Protein AF-A0A2N7DHX9-F1 (afdb_monomer)

pLDDT: mean 79.98, std 13.66, range [49.16, 94.81]

Solvent-accessible surface area (backbone atoms only — not comparable to full-atom values): 4190 Å² total; per-residue (Å²): 145,75,87,75,44,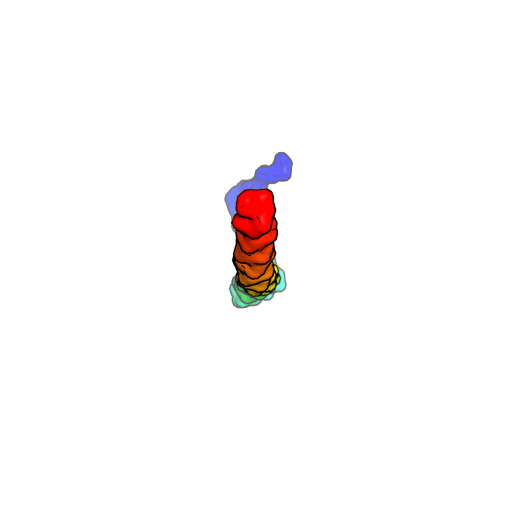75,66,54,54,51,50,51,50,53,49,46,32,67,76,59,28,72,77,44,46,61,52,51,55,50,53,55,52,53,52,56,48,51,54,53,50,52,56,47,53,52,50,54,52,49,51,54,52,50,54,54,52,51,54,53,51,56,52,57,55,51,53,64,64,64,71,77,113

Sequence (73 aa):
MFDIGFWEMLLISVLGLIILGPEKLPKAIRFTFDTTSKIKSMASNIQDELNKEIRIKELQGNIEIKEKNNSSK

Structure (mmCIF, N/CA/C/O backbone):
data_AF-A0A2N7DHX9-F1
#
_entry.id   AF-A0A2N7DHX9-F1
#
loop_
_atom_site.group_PDB
_atom_site.id
_atom_site.type_symbol
_atom_site.label_atom_id
_atom_site.label_alt_id
_atom_site.label_comp_id
_atom_site.label_asym_id
_atom_site.label_entity_id
_atom_site.label_seq_id
_atom_site.pdbx_PDB_ins_code
_atom_site.Cartn_x
_atom_site.Cartn_y
_atom_site.Cartn_z
_atom_site.occupancy
_atom_site.B_iso_or_equiv
_atom_site.auth_seq_id
_atom_site.auth_comp_id
_atom_site.auth_asym_id
_atom_site.auth_atom_id
_atom_site.pdbx_PDB_model_num
ATOM 1 N N . MET A 1 1 ? 17.294 17.207 1.107 1.00 60.19 1 MET A N 1
ATOM 2 C CA . MET A 1 1 ? 17.984 15.957 0.716 1.00 60.19 1 MET A CA 1
ATOM 3 C C . MET A 1 1 ? 16.942 14.968 0.202 1.00 60.19 1 MET A C 1
ATOM 5 O O . MET A 1 1 ? 16.723 13.926 0.797 1.00 60.19 1 MET A O 1
ATOM 9 N N . PHE A 1 2 ? 16.233 15.359 -0.852 1.00 60.06 2 PHE A N 1
ATOM 10 C CA . PHE A 1 2 ? 15.294 14.536 -1.618 1.00 60.06 2 PHE A CA 1
ATOM 11 C C . PHE A 1 2 ? 15.230 15.198 -2.992 1.00 60.06 2 PHE A C 1
ATOM 13 O O . PHE A 1 2 ? 14.205 15.729 -3.399 1.00 60.06 2 PHE A O 1
ATOM 20 N N . ASP A 1 3 ? 16.373 15.243 -3.669 1.00 79.75 3 ASP A N 1
ATOM 21 C CA . ASP A 1 3 ? 16.475 15.745 -5.038 1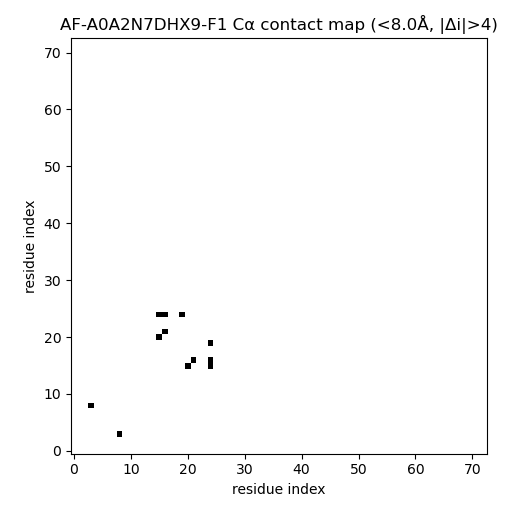.00 79.75 3 ASP A CA 1
ATOM 22 C C . ASP A 1 3 ? 16.062 14.650 -6.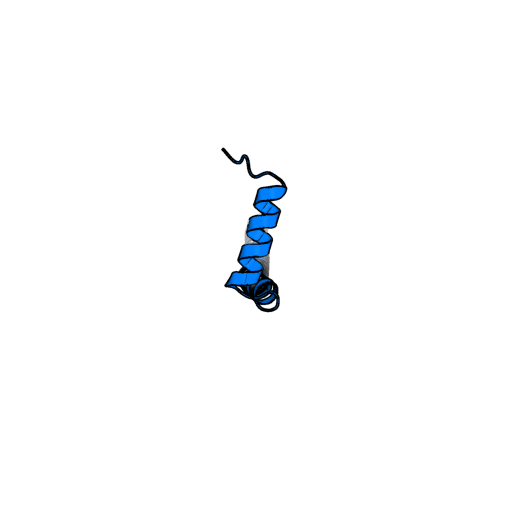029 1.00 79.75 3 ASP A C 1
ATOM 24 O O . ASP A 1 3 ? 16.695 14.492 -7.060 1.00 79.75 3 ASP A O 1
ATOM 28 N N . ILE A 1 4 ? 15.023 13.867 -5.695 1.00 82.62 4 ILE A N 1
ATOM 29 C CA . ILE A 1 4 ? 14.486 12.836 -6.584 1.00 82.62 4 ILE A CA 1
ATOM 30 C C . ILE A 1 4 ? 13.667 13.541 -7.664 1.00 82.62 4 ILE A C 1
ATOM 32 O O . ILE A 1 4 ? 12.523 13.955 -7.459 1.00 82.62 4 ILE A O 1
ATOM 36 N N . GLY A 1 5 ? 14.292 13.713 -8.820 1.00 91.19 5 GLY A N 1
ATOM 37 C CA . GLY A 1 5 ? 13.674 14.234 -10.021 1.00 91.19 5 GLY A CA 1
ATOM 38 C C . GLY A 1 5 ? 12.736 13.220 -10.674 1.00 91.19 5 GLY A C 1
ATOM 39 O O . GLY A 1 5 ? 12.741 12.020 -10.386 1.00 91.19 5 GLY A O 1
ATOM 40 N N . PHE A 1 6 ? 11.944 13.706 -11.633 1.00 92.75 6 PHE A N 1
ATOM 41 C CA . PHE A 1 6 ? 11.036 12.872 -12.427 1.00 92.75 6 PHE A CA 1
ATOM 42 C C . PHE A 1 6 ? 11.753 11.669 -13.068 1.00 92.75 6 PHE A C 1
ATOM 44 O O . PHE A 1 6 ? 11.207 10.567 -13.115 1.00 92.75 6 PHE A O 1
ATOM 51 N N . TRP A 1 7 ? 13.003 11.864 -13.498 1.00 94.75 7 TRP A N 1
ATOM 52 C CA . TRP A 1 7 ? 13.823 10.808 -14.090 1.00 94.75 7 TRP A CA 1
ATOM 53 C C . TRP A 1 7 ? 14.199 9.694 -13.114 1.00 94.75 7 TRP A C 1
ATOM 55 O O . TRP A 1 7 ? 14.150 8.524 -13.488 1.00 94.75 7 TRP A O 1
ATOM 65 N N . GLU A 1 8 ? 14.533 10.026 -11.870 1.00 91.75 8 GLU A N 1
ATOM 66 C CA . GLU A 1 8 ? 14.879 9.024 -10.859 1.00 91.75 8 GLU A CA 1
ATOM 67 C C . GLU A 1 8 ? 13.651 8.208 -10.452 1.00 91.75 8 GLU A C 1
ATOM 69 O O . GLU A 1 8 ? 13.738 6.986 -10.350 1.00 91.75 8 GLU A O 1
ATOM 74 N N . MET A 1 9 ? 12.479 8.844 -10.329 1.00 93.06 9 MET A N 1
ATOM 75 C CA . MET A 1 9 ? 11.208 8.135 -10.110 1.00 93.06 9 MET A CA 1
ATOM 76 C C . MET A 1 9 ? 10.907 7.135 -11.229 1.00 93.06 9 MET A C 1
ATOM 78 O O . MET A 1 9 ? 10.501 6.002 -10.962 1.00 93.06 9 MET A O 1
ATOM 82 N N . LEU A 1 10 ? 11.123 7.536 -12.484 1.00 94.50 10 LEU A N 1
ATOM 83 C CA . LEU A 1 10 ? 10.899 6.679 -13.646 1.00 94.50 10 LEU A CA 1
ATOM 84 C C . LEU A 1 10 ? 11.879 5.497 -13.645 1.00 94.50 10 LEU A C 1
ATOM 86 O O . LEU A 1 10 ? 11.456 4.354 -13.812 1.00 94.50 10 LEU A O 1
ATOM 90 N N . LEU A 1 11 ? 13.162 5.745 -13.362 1.00 94.75 11 LEU A N 1
ATOM 91 C CA . LEU A 1 11 ? 14.181 4.700 -13.253 1.00 94.75 11 LEU A CA 1
ATOM 92 C C . LEU A 1 11 ? 13.840 3.681 -12.155 1.00 94.75 11 LEU A C 1
ATOM 94 O O . LEU A 1 11 ? 13.880 2.477 -12.399 1.00 94.75 11 LEU A O 1
ATOM 98 N N . ILE A 1 12 ? 13.456 4.153 -10.966 1.00 93.00 12 ILE A N 1
ATOM 99 C CA . 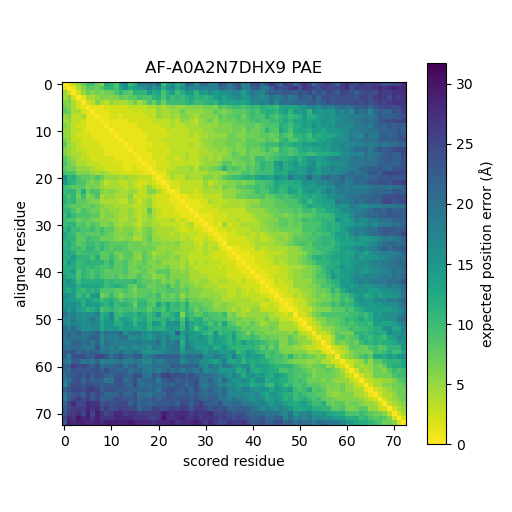ILE A 1 12 ? 13.050 3.296 -9.842 1.00 93.00 12 ILE A CA 1
ATOM 100 C C . ILE A 1 12 ? 11.809 2.478 -10.212 1.00 93.00 12 ILE A C 1
ATOM 102 O O . ILE A 1 12 ? 11.747 1.288 -9.905 1.00 93.00 12 ILE A O 1
ATOM 106 N N . SER A 1 13 ? 10.839 3.083 -10.905 1.00 92.19 13 SER A N 1
ATOM 107 C CA . SER A 1 13 ? 9.645 2.383 -11.383 1.00 92.19 13 SER A CA 1
ATOM 108 C C . SER A 1 13 ? 10.011 1.250 -12.344 1.00 92.19 13 SER A C 1
ATOM 110 O O . SER A 1 13 ? 9.605 0.109 -12.128 1.00 92.19 13 SER A O 1
ATOM 112 N N . VAL A 1 14 ? 10.854 1.521 -13.344 1.00 94.81 14 VAL A N 1
ATOM 113 C CA . VAL A 1 14 ? 11.328 0.508 -14.300 1.00 94.81 14 VAL A CA 1
ATOM 114 C C . VAL A 1 14 ? 12.096 -0.607 -13.590 1.00 94.81 14 VAL A C 1
ATOM 116 O O . VAL A 1 14 ? 11.817 -1.782 -13.819 1.00 94.81 14 VAL A O 1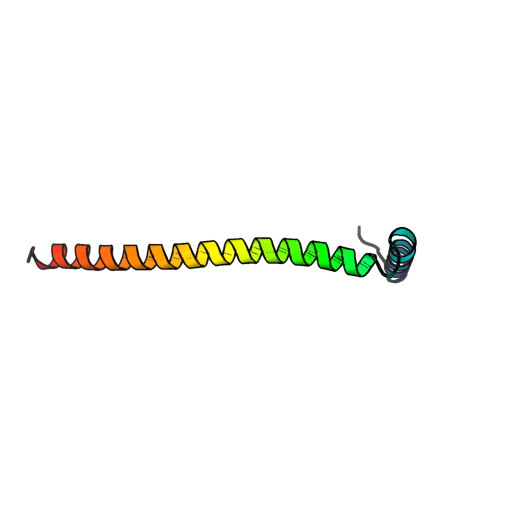
ATOM 119 N N . LEU A 1 15 ? 13.016 -0.265 -12.685 1.00 94.25 15 LEU A N 1
ATOM 120 C CA . LEU A 1 15 ? 13.769 -1.250 -11.907 1.00 94.25 15 LEU A CA 1
ATOM 121 C C . LEU A 1 15 ? 12.853 -2.114 -11.035 1.00 94.25 15 LEU A C 1
ATOM 123 O O . LEU A 1 15 ? 13.015 -3.332 -11.000 1.00 94.25 15 LEU A O 1
ATOM 127 N N . GLY A 1 16 ? 11.856 -1.516 -10.381 1.00 92.69 16 GLY A N 1
ATOM 128 C CA . GLY A 1 16 ? 10.859 -2.246 -9.602 1.00 92.69 16 GLY A CA 1
ATOM 129 C C . GLY A 1 16 ? 10.072 -3.246 -10.451 1.00 92.69 16 GLY A C 1
ATOM 130 O O . GLY A 1 16 ? 9.863 -4.385 -10.028 1.00 92.69 16 GLY A O 1
ATOM 131 N N . LEU A 1 17 ? 9.692 -2.857 -11.673 1.00 93.06 17 LEU A N 1
ATOM 132 C CA . LEU A 1 17 ? 9.021 -3.746 -12.624 1.00 93.06 17 LEU A CA 1
ATOM 133 C C . LEU A 1 17 ? 9.935 -4.881 -13.104 1.00 93.06 17 LEU A C 1
ATOM 135 O O . LEU A 1 17 ? 9.447 -5.991 -13.280 1.00 93.06 17 LEU A O 1
ATOM 139 N N . ILE A 1 18 ? 11.236 -4.643 -13.286 1.00 93.75 18 ILE A N 1
ATOM 140 C CA . ILE A 1 18 ? 12.195 -5.680 -13.709 1.00 93.75 18 ILE A CA 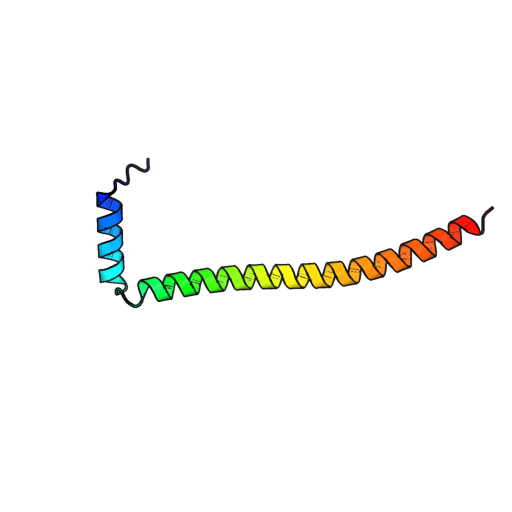1
ATOM 141 C C . ILE A 1 18 ? 12.478 -6.676 -12.577 1.00 93.75 18 ILE A C 1
ATOM 143 O O . ILE A 1 18 ? 12.451 -7.882 -12.801 1.00 93.75 18 ILE A O 1
ATOM 147 N N . ILE A 1 19 ? 12.734 -6.186 -11.361 1.00 92.62 19 ILE A N 1
ATOM 148 C CA . ILE A 1 19 ? 13.113 -7.018 -10.208 1.00 92.62 19 ILE A CA 1
ATOM 149 C C . ILE A 1 19 ? 11.938 -7.880 -9.751 1.00 92.62 19 ILE A C 1
ATOM 151 O O . ILE A 1 19 ? 12.077 -9.081 -9.525 1.00 92.62 19 ILE A O 1
ATOM 155 N N . LEU A 1 20 ? 10.776 -7.252 -9.576 1.00 89.25 20 LEU A N 1
ATOM 156 C CA . LEU A 1 20 ? 9.608 -7.909 -9.008 1.00 89.25 20 LEU A CA 1
ATOM 157 C C . LEU A 1 20 ? 8.729 -8.536 -10.097 1.00 89.25 20 LEU A C 1
ATOM 159 O O . LEU A 1 20 ? 8.046 -9.527 -9.847 1.00 89.25 20 LEU A O 1
ATOM 163 N N . GLY A 1 21 ? 8.770 -7.990 -11.310 1.00 89.38 21 GLY A N 1
ATOM 164 C CA . GLY A 1 21 ? 7.861 -8.318 -12.399 1.00 89.38 21 GLY A CA 1
ATOM 165 C C . GLY A 1 21 ? 6.645 -7.379 -12.414 1.00 89.38 21 GLY A C 1
ATOM 166 O O . GLY A 1 21 ? 6.077 -7.088 -11.352 1.00 89.38 21 GLY A O 1
ATOM 167 N N . PRO A 1 22 ? 6.175 -6.947 -13.601 1.00 87.00 22 PRO A N 1
ATOM 168 C CA . PRO A 1 22 ? 5.057 -6.010 -13.734 1.00 87.00 22 PRO A CA 1
ATOM 169 C C . PRO A 1 22 ? 3.739 -6.550 -13.168 1.00 87.00 22 PRO A C 1
ATOM 171 O O . PRO A 1 22 ? 2.896 -5.780 -12.720 1.00 87.00 22 PRO A O 1
ATOM 174 N N . GLU A 1 23 ? 3.575 -7.870 -13.118 1.00 89.88 23 GLU A N 1
ATOM 175 C CA . GLU A 1 23 ? 2.375 -8.509 -12.572 1.00 89.88 23 GLU A CA 1
ATOM 176 C C . GLU A 1 23 ? 2.411 -8.656 -11.042 1.00 89.88 23 GLU A C 1
ATOM 178 O O . GLU A 1 23 ? 1.366 -8.689 -10.388 1.00 89.88 23 GLU A O 1
ATOM 183 N N . LYS A 1 24 ? 3.606 -8.736 -10.439 1.00 87.62 24 LYS A N 1
ATOM 184 C CA . LYS A 1 24 ? 3.758 -8.991 -8.995 1.00 87.62 24 LYS A CA 1
ATOM 185 C C . LYS A 1 24 ? 3.870 -7.710 -8.178 1.00 87.62 24 LYS A C 1
ATOM 187 O O . LYS A 1 24 ? 3.433 -7.705 -7.032 1.00 87.62 24 LYS A O 1
ATOM 192 N N . LEU A 1 25 ? 4.378 -6.624 -8.759 1.00 88.81 25 LEU A N 1
ATOM 193 C CA . LEU A 1 25 ? 4.446 -5.308 -8.117 1.00 88.81 25 LEU A CA 1
ATOM 194 C C . LEU A 1 25 ? 3.082 -4.777 -7.638 1.00 88.81 25 LEU A C 1
ATOM 196 O O . LEU A 1 25 ? 2.947 -4.497 -6.444 1.00 88.81 25 LEU A O 1
ATOM 200 N N . PRO A 1 26 ? 2.028 -4.729 -8.473 1.00 86.31 26 PRO A N 1
ATOM 201 C CA . PRO A 1 26 ? 0.701 -4.321 -8.013 1.00 86.31 26 PRO A CA 1
ATOM 202 C C . PRO A 1 26 ? 0.099 -5.311 -7.007 1.00 86.31 26 PRO A C 1
ATOM 204 O O . PRO A 1 26 ? -0.629 -4.907 -6.100 1.00 86.31 26 PRO A O 1
ATOM 207 N N . LYS A 1 27 ? 0.418 -6.606 -7.126 1.00 89.31 27 LYS A N 1
ATOM 208 C CA . LYS A 1 27 ? -0.052 -7.638 -6.193 1.00 89.31 27 LYS A CA 1
ATOM 209 C C . LYS A 1 27 ? 0.574 -7.480 -4.805 1.00 89.31 27 LYS A C 1
ATOM 211 O O . LYS A 1 27 ? -0.135 -7.613 -3.812 1.00 89.31 27 LYS A O 1
ATOM 216 N N . ALA A 1 28 ? 1.863 -7.145 -4.741 1.00 89.19 28 ALA A N 1
ATOM 217 C CA . ALA A 1 28 ? 2.573 -6.867 -3.499 1.00 89.19 28 ALA A CA 1
ATOM 218 C C . ALA A 1 28 ? 2.000 -5.629 -2.802 1.00 89.19 28 ALA A C 1
ATOM 220 O O . ALA A 1 28 ? 1.636 -5.726 -1.638 1.00 89.19 28 ALA A O 1
ATOM 221 N N . ILE A 1 29 ? 1.824 -4.518 -3.529 1.00 91.06 29 ILE A N 1
ATOM 222 C CA . ILE A 1 29 ? 1.238 -3.280 -2.985 1.00 91.06 29 ILE A CA 1
ATOM 223 C C . ILE A 1 29 ? -0.159 -3.545 -2.412 1.00 91.06 29 ILE A C 1
ATOM 225 O O . ILE A 1 29 ? -0.445 -3.156 -1.281 1.00 91.06 29 ILE A O 1
ATOM 229 N N . ARG A 1 30 ? -1.024 -4.241 -3.162 1.00 90.81 30 ARG A N 1
ATOM 230 C CA . ARG A 1 30 ? -2.370 -4.606 -2.688 1.00 90.81 30 ARG A CA 1
ATOM 231 C C . ARG A 1 30 ? -2.320 -5.437 -1.412 1.00 90.81 30 ARG A C 1
ATOM 233 O O . ARG A 1 30 ? -3.067 -5.164 -0.484 1.00 90.81 30 ARG A O 1
ATOM 240 N N . PHE A 1 31 ? -1.412 -6.407 -1.340 1.00 90.38 31 PHE A N 1
ATOM 241 C CA . PHE A 1 31 ? -1.275 -7.266 -0.168 1.00 90.38 31 PHE A CA 1
ATOM 242 C C . PHE A 1 31 ? -0.873 -6.490 1.096 1.00 90.38 31 PHE A C 1
ATOM 244 O O . PHE A 1 31 ? -1.457 -6.702 2.164 1.00 90.38 31 PHE A O 1
ATOM 251 N N . THR A 1 32 ? 0.088 -5.567 0.990 1.00 92.00 32 THR A N 1
ATOM 252 C CA . THR A 1 32 ? 0.491 -4.723 2.123 1.00 92.00 32 THR A CA 1
ATOM 253 C C . THR A 1 32 ? -0.637 -3.789 2.547 1.00 92.00 32 THR A C 1
ATOM 255 O O . THR A 1 32 ? -0.937 -3.702 3.737 1.00 92.00 32 THR A O 1
ATOM 258 N N . PHE A 1 33 ? -1.311 -3.149 1.587 1.00 90.50 33 PHE A N 1
ATOM 259 C CA . PHE A 1 33 ? -2.437 -2.257 1.875 1.00 90.50 33 PHE A CA 1
ATOM 260 C C . PHE A 1 33 ? -3.617 -2.981 2.530 1.00 90.50 33 PHE A C 1
ATOM 262 O O . PHE A 1 33 ? -4.151 -2.502 3.532 1.00 90.50 33 PHE A O 1
ATOM 269 N N . ASP A 1 34 ? -3.996 -4.152 2.020 1.00 90.12 34 ASP A N 1
ATOM 270 C CA . ASP A 1 34 ? -5.087 -4.952 2.577 1.00 90.12 34 ASP A CA 1
ATOM 271 C C . ASP A 1 34 ? -4.788 -5.385 4.014 1.00 90.12 34 ASP A C 1
ATOM 273 O O . ASP A 1 34 ? -5.678 -5.380 4.863 1.00 90.12 34 ASP A O 1
ATOM 277 N N . THR A 1 35 ? -3.535 -5.731 4.313 1.00 90.25 35 THR A N 1
ATOM 278 C CA . THR A 1 35 ? -3.121 -6.143 5.661 1.00 90.25 35 THR A CA 1
AT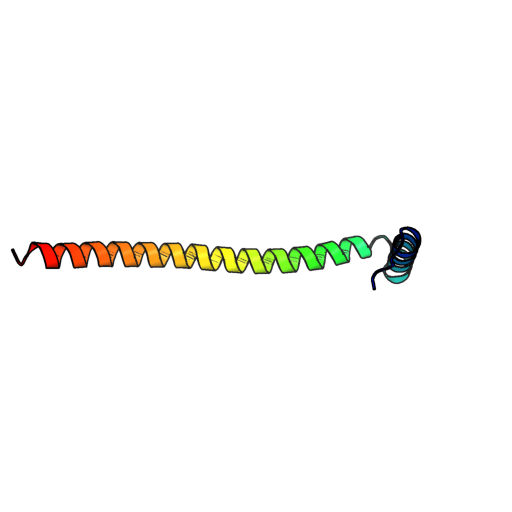OM 279 C C . THR A 1 35 ? -3.237 -4.987 6.653 1.00 90.25 35 THR A C 1
ATOM 281 O O . THR A 1 35 ? -3.843 -5.145 7.713 1.00 90.25 35 THR A O 1
ATOM 284 N N . THR A 1 36 ? -2.742 -3.799 6.298 1.00 91.69 36 THR A N 1
ATOM 285 C CA . THR A 1 36 ? -2.888 -2.602 7.140 1.00 91.69 36 THR A CA 1
ATOM 286 C C . THR A 1 36 ? -4.356 -2.211 7.322 1.00 91.69 36 THR A C 1
ATOM 288 O O . THR A 1 36 ? -4.774 -1.889 8.436 1.00 91.69 36 THR A O 1
ATOM 291 N N . SER A 1 37 ? -5.154 -2.283 6.254 1.00 88.81 37 SER A N 1
ATOM 292 C CA . SER A 1 37 ? -6.589 -1.990 6.301 1.00 88.81 37 SER A CA 1
ATOM 293 C C . SER A 1 37 ? -7.319 -2.929 7.265 1.00 88.81 37 SER A C 1
ATOM 295 O O . SER A 1 37 ? -8.010 -2.464 8.168 1.00 88.81 37 SER A O 1
ATOM 297 N N . LYS A 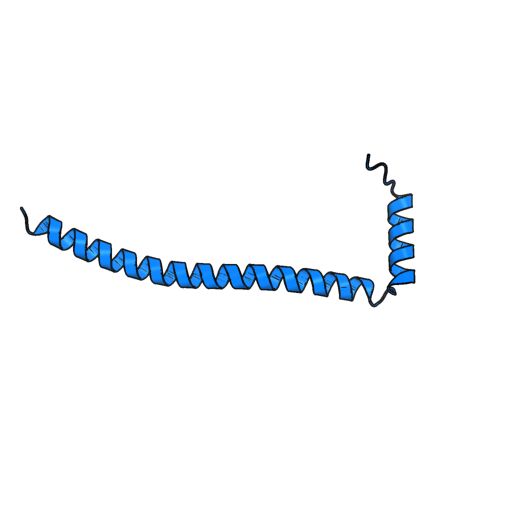1 38 ? -7.079 -4.243 7.166 1.00 90.12 38 LYS A N 1
ATOM 298 C CA . LYS A 1 38 ? -7.687 -5.256 8.044 1.00 90.12 38 LYS A CA 1
ATOM 299 C C . LYS A 1 38 ? -7.358 -5.040 9.519 1.00 90.12 38 LYS A C 1
ATOM 301 O O . LYS A 1 38 ? -8.251 -5.150 10.354 1.00 90.12 38 LYS A O 1
ATOM 306 N N . ILE A 1 39 ? -6.110 -4.695 9.840 1.00 92.06 39 ILE A N 1
ATOM 307 C CA . ILE A 1 39 ? -5.695 -4.399 11.221 1.00 92.06 39 ILE A CA 1
ATOM 308 C C . ILE A 1 39 ? -6.465 -3.186 11.759 1.00 92.06 39 ILE A C 1
ATOM 310 O O . ILE A 1 39 ? -6.996 -3.228 12.869 1.00 92.06 39 ILE A O 1
ATOM 314 N N . LYS A 1 40 ? -6.588 -2.124 10.953 1.00 90.12 40 LYS A N 1
ATOM 315 C CA . LYS A 1 40 ? -7.353 -0.928 11.323 1.00 90.12 40 LYS A CA 1
ATOM 316 C C . LYS A 1 40 ? -8.840 -1.242 11.521 1.00 90.12 40 LYS A C 1
ATOM 318 O O . LYS A 1 40 ? -9.426 -0.798 12.504 1.00 90.12 40 LYS A O 1
ATOM 323 N N . SER A 1 41 ? -9.443 -2.015 10.619 1.00 87.12 41 SER A N 1
ATOM 324 C CA . SER A 1 41 ? -10.848 -2.428 10.712 1.00 87.12 41 SER A CA 1
ATOM 325 C C . SER A 1 41 ? -11.114 -3.277 11.950 1.00 87.12 41 SER A C 1
ATOM 327 O O . SER A 1 41 ? -12.123 -3.085 12.617 1.00 87.12 41 SER A O 1
ATOM 329 N N . MET A 1 42 ? -10.195 -4.177 12.300 1.00 87.25 42 MET A N 1
ATOM 330 C CA . MET A 1 42 ? -10.322 -5.010 13.492 1.00 87.25 42 MET A CA 1
ATOM 331 C C . MET A 1 42 ? 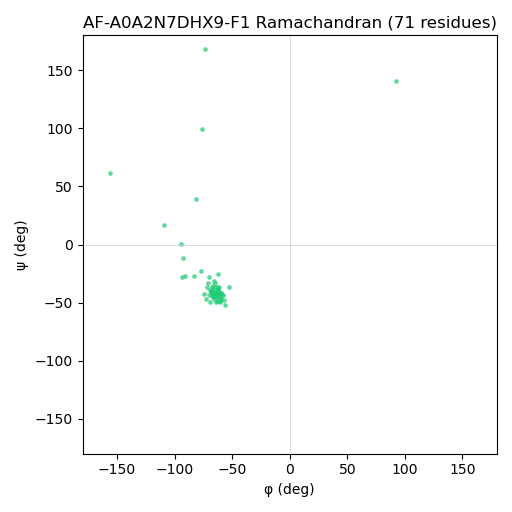-10.258 -4.173 14.775 1.00 87.25 42 MET A C 1
ATOM 333 O O . MET A 1 42 ? -11.087 -4.357 15.661 1.00 87.25 42 MET A O 1
ATOM 337 N N . ALA A 1 43 ? -9.349 -3.196 14.846 1.00 87.44 43 ALA A N 1
ATOM 338 C CA . ALA A 1 43 ? -9.307 -2.248 15.957 1.00 87.44 43 ALA A CA 1
ATOM 339 C C . ALA A 1 43 ? -10.580 -1.386 16.044 1.00 87.44 43 ALA A C 1
ATOM 341 O O . ALA A 1 43 ? -11.050 -1.121 17.148 1.00 87.44 43 ALA A O 1
ATOM 342 N N . SER A 1 44 ? -11.146 -0.979 14.901 1.00 87.06 44 SER A N 1
ATOM 343 C CA . SER A 1 44 ? -12.416 -0.238 14.847 1.00 87.06 44 SER A CA 1
ATOM 344 C C . SER A 1 44 ? -13.571 -1.073 15.390 1.00 87.06 44 SER A C 1
ATOM 346 O O . SER A 1 44 ? -14.285 -0.612 16.268 1.00 87.06 44 SER A O 1
ATOM 348 N N . ASN A 1 45 ? -13.709 -2.324 14.945 1.00 86.94 45 ASN A N 1
ATOM 349 C CA . ASN A 1 45 ? -14.799 -3.200 15.376 1.00 86.94 45 ASN A CA 1
ATOM 350 C C . ASN A 1 45 ? -14.754 -3.484 16.888 1.00 86.94 45 ASN A C 1
ATOM 352 O O . ASN A 1 45 ? -15.790 -3.482 17.544 1.00 86.94 45 ASN A O 1
ATOM 356 N N . ILE A 1 46 ? -13.557 -3.682 17.454 1.00 84.56 46 ILE A N 1
ATOM 357 C CA . ILE A 1 46 ? -13.375 -3.893 18.901 1.00 84.56 46 ILE A CA 1
ATOM 358 C C . ILE A 1 46 ? -13.743 -2.628 19.684 1.00 84.56 46 ILE A C 1
ATOM 360 O O . ILE A 1 46 ? -14.402 -2.711 20.718 1.00 84.56 46 ILE A O 1
ATOM 364 N N . GLN A 1 47 ? -13.337 -1.452 19.196 1.00 81.19 47 GLN A N 1
ATOM 365 C CA . GLN A 1 47 ? -13.746 -0.179 19.794 1.00 81.19 47 GLN A CA 1
ATOM 366 C C . GLN A 1 47 ? -15.262 0.006 19.716 1.00 81.19 47 GLN A C 1
ATOM 368 O O . GLN A 1 47 ? -15.864 0.438 20.693 1.00 81.19 47 GLN A O 1
ATOM 373 N N . ASP A 1 48 ? -15.887 -0.352 18.596 1.00 85.00 48 ASP A N 1
ATOM 374 C CA . ASP A 1 48 ? -17.332 -0.240 18.403 1.00 85.00 48 ASP A CA 1
ATOM 375 C C . ASP A 1 48 ? -18.115 -1.180 19.334 1.00 85.00 48 ASP A C 1
ATOM 377 O O . ASP A 1 48 ? -19.116 -0.761 19.920 1.00 85.00 48 ASP A O 1
ATOM 381 N N . GLU A 1 49 ? -17.650 -2.416 19.541 1.00 79.56 49 GLU A N 1
ATOM 382 C CA . GLU A 1 49 ? -18.229 -3.349 20.519 1.00 79.56 49 GLU A CA 1
ATOM 383 C C . GLU A 1 49 ? -18.028 -2.879 21.968 1.00 79.56 49 GLU A C 1
ATOM 385 O O . GLU A 1 49 ? -18.994 -2.842 22.735 1.00 79.56 49 GLU A O 1
ATOM 390 N N . LEU A 1 50 ? -16.819 -2.430 22.330 1.00 73.88 50 LEU A N 1
ATOM 391 C CA . LEU A 1 50 ? -16.530 -1.871 23.657 1.00 73.88 50 LEU A CA 1
ATOM 392 C C . LEU A 1 50 ? -17.368 -0.623 23.938 1.00 73.88 50 LEU A C 1
ATOM 394 O O . LEU A 1 50 ? -17.937 -0.500 25.018 1.00 73.88 50 LEU A O 1
ATOM 398 N N . ASN A 1 51 ? -17.508 0.280 22.967 1.00 75.25 51 ASN A N 1
ATOM 399 C CA . ASN A 1 51 ? -18.357 1.463 23.091 1.00 75.25 51 ASN A CA 1
ATOM 400 C C . ASN A 1 51 ? -19.827 1.079 23.297 1.00 75.25 51 ASN A C 1
ATOM 402 O O . ASN A 1 51 ? -20.533 1.737 24.060 1.00 75.25 51 ASN A O 1
ATOM 406 N N . LYS A 1 52 ? -20.300 0.004 22.657 1.00 71.81 52 LYS A N 1
ATOM 407 C CA . LYS A 1 52 ? -21.665 -0.505 22.841 1.00 71.81 52 LYS A CA 1
ATOM 408 C C . LYS A 1 52 ? -21.885 -1.046 24.254 1.00 71.81 52 LYS A C 1
ATOM 410 O O . LYS A 1 52 ? -22.900 -0.724 24.867 1.00 71.81 52 LYS A O 1
ATOM 415 N N . GLU A 1 53 ? -20.939 -1.815 24.787 1.00 65.81 53 GLU A N 1
ATOM 416 C CA . GLU A 1 53 ? -21.011 -2.336 26.158 1.00 65.81 53 GLU A CA 1
ATOM 417 C C . GLU A 1 53 ? -20.839 -1.248 27.222 1.00 65.81 53 GLU A C 1
ATOM 419 O O . GLU A 1 53 ? -21.600 -1.210 28.190 1.00 65.81 53 GLU A O 1
ATOM 424 N N . ILE A 1 54 ? -19.876 -0.340 27.044 1.00 66.62 54 ILE A N 1
ATOM 425 C CA . ILE A 1 54 ? -19.624 0.778 27.961 1.00 66.62 54 ILE A CA 1
ATOM 426 C C . ILE A 1 54 ? -20.848 1.686 28.014 1.00 66.62 54 ILE A C 1
ATOM 428 O O . ILE A 1 54 ? -21.305 2.024 29.102 1.00 66.62 54 ILE A O 1
ATOM 432 N N . ARG A 1 55 ? -21.464 1.995 26.867 1.00 64.12 55 ARG A N 1
ATOM 433 C CA . ARG A 1 55 ? -22.684 2.806 26.829 1.00 64.12 55 ARG A CA 1
ATOM 434 C C . ARG A 1 55 ? -23.853 2.137 27.550 1.00 64.12 55 ARG A C 1
ATOM 436 O O . ARG A 1 55 ? -24.623 2.825 28.210 1.00 64.12 55 ARG A O 1
ATOM 443 N N . ILE A 1 56 ? -23.985 0.811 27.472 1.00 62.34 56 ILE A N 1
ATOM 444 C CA . ILE A 1 56 ? -25.012 0.074 28.227 1.00 62.34 56 ILE A CA 1
ATOM 445 C C . ILE A 1 56 ? -24.715 0.100 29.735 1.00 62.34 56 ILE A C 1
ATOM 447 O O . ILE A 1 56 ? -25.634 0.309 30.529 1.00 62.34 56 ILE A O 1
ATOM 451 N N . LYS A 1 57 ? -23.448 -0.047 30.142 1.00 61.31 57 LYS A N 1
ATOM 452 C CA . LYS A 1 57 ? -23.038 0.026 31.555 1.00 61.31 57 LYS A CA 1
ATOM 453 C C . LYS A 1 57 ? -23.209 1.425 32.149 1.00 61.31 57 LYS A C 1
ATOM 455 O O . LYS A 1 57 ? -23.697 1.557 33.268 1.00 61.31 57 LYS A O 1
ATOM 460 N N . GLU A 1 58 ? -22.881 2.472 31.400 1.00 61.84 58 GLU A N 1
ATOM 461 C CA . GLU A 1 58 ? -23.083 3.859 31.829 1.00 61.84 58 GLU A CA 1
ATOM 462 C C . GLU A 1 58 ? -24.568 4.218 31.936 1.00 61.84 58 GLU A C 1
ATOM 464 O O . GLU A 1 58 ? -24.965 4.936 32.853 1.00 61.84 58 GLU A O 1
ATOM 469 N N . LEU A 1 59 ? -25.420 3.702 31.045 1.00 60.28 59 LEU A N 1
ATOM 470 C CA . LEU A 1 59 ? -26.868 3.901 31.148 1.00 60.28 59 LEU A CA 1
ATOM 471 C C . LEU A 1 59 ? -27.435 3.282 32.433 1.00 60.28 59 LEU A C 1
ATOM 473 O O . LEU A 1 59 ? -28.244 3.928 33.092 1.00 60.28 59 LEU A O 1
ATOM 477 N N . GLN A 1 60 ? -26.980 2.091 32.832 1.00 61.06 60 GLN A N 1
ATOM 478 C CA . GLN A 1 60 ? -27.401 1.463 34.092 1.00 61.06 60 GLN A CA 1
ATOM 479 C C . GLN A 1 60 ? -26.890 2.232 35.319 1.00 61.06 60 GLN A C 1
ATOM 481 O O . GLN A 1 60 ? -27.671 2.523 36.224 1.00 61.06 60 GLN A O 1
ATOM 486 N N . GLY A 1 61 ? -25.624 2.663 35.310 1.00 62.59 61 GLY A N 1
ATOM 487 C CA . GLY A 1 61 ? -25.057 3.463 36.401 1.00 62.59 61 GLY A CA 1
ATOM 488 C C . GLY A 1 61 ? -25.757 4.815 36.585 1.00 62.59 61 GLY A C 1
ATOM 489 O O . GLY A 1 61 ? -26.027 5.232 37.707 1.00 62.59 61 GLY A O 1
ATOM 490 N N . ASN A 1 62 ? -26.134 5.490 35.497 1.00 61.44 62 ASN A N 1
ATOM 491 C CA . ASN A 1 62 ? -26.817 6.786 35.569 1.00 61.44 62 ASN A CA 1
ATOM 492 C C . ASN A 1 62 ? -28.260 6.693 36.096 1.00 61.44 62 ASN A C 1
ATOM 494 O O . ASN A 1 62 ? -28.755 7.656 36.686 1.00 61.44 62 ASN A O 1
ATOM 498 N N . ILE A 1 63 ? -28.938 5.558 35.895 1.00 60.97 63 ILE A N 1
ATOM 499 C CA . ILE A 1 63 ? -30.276 5.308 36.451 1.00 60.97 63 ILE A CA 1
ATOM 500 C C . ILE A 1 63 ? -30.162 5.022 37.957 1.00 60.97 63 ILE A C 1
ATOM 502 O O . ILE A 1 63 ? -30.893 5.620 38.746 1.00 60.97 63 ILE A O 1
ATOM 506 N N . GLU A 1 64 ? -29.174 4.222 38.369 1.00 61.31 64 GLU A N 1
ATOM 507 C CA . GLU A 1 64 ? -28.928 3.886 39.779 1.00 61.31 64 GLU A CA 1
ATOM 508 C C . GLU A 1 64 ? -28.480 5.108 40.611 1.00 61.31 64 GLU A C 1
ATOM 510 O O . GLU A 1 64 ? -28.919 5.314 41.746 1.00 61.31 64 GLU A O 1
ATOM 515 N N . ILE A 1 65 ? -27.656 5.988 40.030 1.00 64.06 65 ILE A N 1
ATOM 516 C CA . ILE A 1 65 ? -27.211 7.233 40.679 1.00 64.06 65 ILE A CA 1
ATOM 517 C C . ILE A 1 65 ? -28.361 8.248 40.789 1.00 64.06 65 ILE A C 1
ATOM 519 O O . ILE A 1 65 ? -28.429 9.008 41.761 1.00 64.06 65 ILE A O 1
ATOM 523 N N . LYS A 1 66 ? -29.290 8.272 39.823 1.00 59.94 66 LYS A N 1
ATOM 524 C CA . LYS A 1 66 ? -30.470 9.148 39.882 1.00 59.94 66 LYS A CA 1
ATOM 525 C C . LYS A 1 66 ? -31.490 8.700 40.925 1.00 59.94 66 LYS A C 1
ATOM 527 O O . LYS A 1 66 ? -32.059 9.566 41.587 1.00 59.94 66 LYS A O 1
ATOM 532 N N . GLU A 1 67 ? -31.691 7.399 41.122 1.00 59.91 67 GLU A N 1
ATOM 533 C CA . GLU A 1 67 ? -32.587 6.901 42.175 1.00 59.91 67 GLU A CA 1
ATOM 534 C C . GLU A 1 67 ? -32.070 7.225 43.583 1.00 59.91 67 GLU A C 1
ATOM 536 O O . GLU A 1 67 ? -32.828 7.732 44.412 1.00 59.91 67 GLU A O 1
ATOM 541 N N . LYS A 1 68 ? -30.769 7.044 43.852 1.00 60.12 68 LYS A N 1
ATOM 542 C CA . LYS A 1 68 ? -30.201 7.360 45.177 1.00 60.12 68 LYS A CA 1
ATOM 543 C C . LYS A 1 68 ? -30.253 8.847 45.531 1.00 60.12 68 LYS A C 1
ATOM 545 O O . LYS A 1 68 ? -30.439 9.185 46.697 1.00 60.12 68 LYS A O 1
ATOM 550 N N . ASN A 1 69 ? -30.131 9.739 44.548 1.00 64.38 69 ASN A N 1
ATOM 551 C CA . ASN A 1 69 ? -30.194 11.184 44.789 1.00 64.38 69 ASN A CA 1
ATOM 552 C C . ASN A 1 69 ? -31.623 11.712 44.995 1.00 64.38 69 ASN A C 1
ATOM 554 O O . ASN A 1 69 ? -31.791 12.759 45.616 1.00 64.38 69 ASN A O 1
ATOM 558 N N . ASN A 1 70 ? -32.651 11.009 44.507 1.00 63.50 70 ASN A N 1
ATOM 559 C CA . ASN A 1 70 ? -34.040 11.458 44.633 1.00 63.50 70 ASN A CA 1
ATOM 560 C C . ASN A 1 70 ? -34.758 10.913 45.882 1.00 63.50 70 ASN A C 1
ATOM 562 O O . ASN A 1 70 ? -35.830 11.399 46.217 1.00 63.50 70 ASN A O 1
ATOM 566 N N . SER A 1 71 ? -34.172 9.936 46.586 1.00 58.78 71 SER A N 1
ATOM 567 C CA . SER A 1 71 ? -34.732 9.370 47.825 1.00 58.78 71 SER A CA 1
ATOM 568 C C . SER A 1 71 ? -34.190 10.016 49.110 1.00 58.78 71 SER A C 1
ATOM 570 O O . SER A 1 71 ? -34.561 9.597 50.203 1.00 58.78 71 SER A O 1
ATOM 572 N N . SER A 1 72 ? -33.302 11.010 48.994 1.00 55.84 72 SER A N 1
ATOM 573 C CA . SER A 1 72 ? -32.695 11.714 50.135 1.00 55.84 72 SER A CA 1
ATOM 574 C C . SER A 1 72 ? -33.203 13.156 50.301 1.00 55.84 72 SER A C 1
ATOM 576 O O . SER A 1 72 ? -32.555 13.954 50.982 1.00 55.84 72 SER A O 1
ATOM 578 N N . LYS A 1 73 ? -34.335 13.493 49.669 1.00 49.16 73 LYS A N 1
ATOM 579 C CA . LYS A 1 73 ? -35.036 14.773 49.816 1.00 49.16 73 LYS A CA 1
ATOM 580 C C . LYS A 1 73 ? -36.382 14.594 50.498 1.00 49.16 73 LYS A C 1
ATOM 582 O O . LYS A 1 73 ? -37.035 13.568 50.217 1.00 49.16 73 LYS A O 1
#

Foldseek 3Di:
DCPCDPVNVVVVVVVLCVVQNPVRSVVVVVVVVVVVVVVVVVVVVVVVVVCVVVVVVVVVVVVVVVVVVVVVD

Secondary structure (DSSP, 8-state):
-----HHHHHHHHHHHHHHH-TTHHHHHHHHHHHHHHHHHHHHHHHHHHHHHHHHHHHHHHHHHHHHHHHS--

Radius of gyration: 27.0 Å; Cα contacts (8 Å, |Δi|>4): 6; chains: 1; bounding box: 53×25×64 Å

Mean predicted aligned error: 11.32 Å